Protein AF-A0A7Y8LDB3-F1 (afdb_monomer)

Nearest PDB structures (foldseek):
  6exb-assembly1_B  TM=1.861E-01  e=8.827E+00  Legionella pneumophila subsp. pneumophila str. Philadelphia 1

pLDDT: mean 75.18, std 14.47, range [33.47, 93.25]

Mean predicted aligned error: 7.95 Å

Solvent-accessible surface area (backbone atoms only — not comparable to full-atom values): 7102 Å² total; per-residue (Å²): 133,77,74,81,59,53,62,59,57,46,36,73,73,51,22,90,80,60,55,100,86,57,88,72,89,65,80,55,64,43,53,54,47,53,52,46,40,45,75,72,68,50,73,77,68,85,70,86,84,76,72,64,95,72,66,80,63,48,67,66,56,49,55,66,46,49,77,70,33,93,64,41,98,82,78,32,52,41,82,74,63,45,86,93,46,64,76,54,30,37,56,50,44,52,38,46,34,38,76,69,67,39,47,49,74,64,61,52,62,75,64,108

Structure (mmCIF, N/CA/C/O backbone):
data_AF-A0A7Y8LDB3-F1
#
_entry.id   AF-A0A7Y8LDB3-F1
#
loop_
_atom_site.group_PDB
_atom_site.id
_atom_site.type_symbol
_atom_site.label_atom_id
_atom_site.label_alt_id
_atom_site.label_comp_id
_atom_site.label_asym_id
_atom_site.label_entity_id
_atom_site.label_seq_id
_atom_site.pdbx_PDB_ins_code
_atom_site.Cartn_x
_atom_site.Cartn_y
_atom_site.Cartn_z
_atom_site.occupancy
_atom_site.B_iso_or_equiv
_atom_site.auth_seq_id
_atom_site.auth_comp_id
_atom_site.auth_asym_id
_atom_site.auth_atom_id
_atom_site.pdbx_PDB_model_num
ATOM 1 N N . MET A 1 1 ? -18.877 -9.473 4.160 1.00 36.94 1 MET A N 1
ATOM 2 C CA . MET A 1 1 ? -18.748 -9.003 2.762 1.00 36.94 1 MET A CA 1
ATOM 3 C C . MET A 1 1 ? -17.968 -10.052 1.985 1.00 36.94 1 MET A C 1
ATOM 5 O O . MET A 1 1 ? -17.023 -10.589 2.543 1.00 36.94 1 MET A O 1
ATOM 9 N N . LYS A 1 2 ? -18.394 -10.424 0.770 1.00 33.47 2 LYS A N 1
ATOM 10 C CA . LYS A 1 2 ? -17.609 -11.335 -0.083 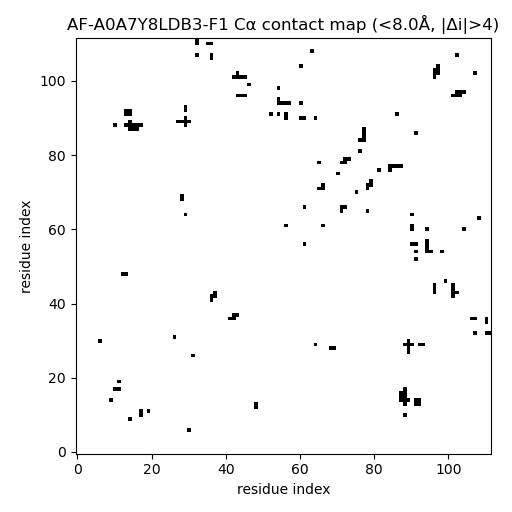1.00 33.47 2 LYS A CA 1
ATOM 11 C C . LYS A 1 2 ? -16.394 -10.563 -0.608 1.00 33.47 2 LYS A C 1
ATOM 13 O O . LYS A 1 2 ? -16.584 -9.477 -1.141 1.00 33.47 2 LYS A O 1
ATOM 18 N N . ALA A 1 3 ? -15.200 -11.138 -0.478 1.00 43.03 3 ALA A N 1
ATOM 19 C CA . ALA A 1 3 ? -13.921 -10.588 -0.950 1.00 43.03 3 ALA A CA 1
ATOM 20 C C . ALA A 1 3 ? -13.912 -10.193 -2.448 1.00 43.03 3 ALA A C 1
ATOM 22 O O . ALA A 1 3 ? -13.158 -9.330 -2.864 1.00 43.03 3 ALA A O 1
ATOM 23 N N . ILE A 1 4 ? -14.839 -10.752 -3.232 1.00 39.72 4 ILE A N 1
ATOM 24 C CA . ILE A 1 4 ? -14.834 -10.806 -4.703 1.00 39.72 4 ILE A CA 1
ATOM 25 C C . ILE A 1 4 ? -15.029 -9.451 -5.426 1.00 39.72 4 ILE A C 1
ATOM 27 O O . ILE A 1 4 ? -14.760 -9.373 -6.621 1.00 39.72 4 ILE A O 1
ATOM 31 N N . ASP A 1 5 ? -15.450 -8.374 -4.755 1.00 54.34 5 ASP A N 1
ATOM 32 C CA . ASP A 1 5 ? -15.590 -7.051 -5.408 1.00 54.34 5 ASP A CA 1
ATOM 33 C C . ASP A 1 5 ? -14.563 -6.007 -4.952 1.00 54.34 5 ASP A C 1
ATOM 35 O O . ASP A 1 5 ? -14.535 -4.892 -5.490 1.00 54.34 5 ASP A O 1
ATOM 39 N N . LEU A 1 6 ? -13.692 -6.353 -3.998 1.00 57.97 6 LEU A N 1
ATOM 40 C CA . LEU A 1 6 ? -12.625 -5.457 -3.561 1.00 57.97 6 LEU A CA 1
ATOM 41 C C . LEU A 1 6 ? -11.543 -5.355 -4.649 1.00 57.97 6 LEU A C 1
ATOM 43 O O . LEU A 1 6 ? -11.165 -4.251 -5.043 1.00 57.97 6 LEU A O 1
ATOM 47 N N . ASP A 1 7 ? -11.152 -6.503 -5.206 1.00 58.19 7 ASP A N 1
ATOM 48 C CA . ASP A 1 7 ? -10.086 -6.685 -6.198 1.00 58.19 7 ASP A CA 1
ATOM 49 C C . ASP A 1 7 ? -10.308 -5.797 -7.427 1.00 58.19 7 ASP A C 1
ATOM 51 O O . ASP A 1 7 ? -9.456 -4.996 -7.813 1.00 58.19 7 ASP A O 1
ATOM 55 N N . LYS A 1 8 ? -11.504 -5.877 -8.024 1.00 59.91 8 LYS A N 1
ATOM 56 C CA . LYS A 1 8 ? -11.843 -5.116 -9.232 1.00 59.91 8 LYS A CA 1
ATOM 57 C C . LYS A 1 8 ? -12.087 -3.649 -8.939 1.00 59.91 8 LYS A C 1
ATOM 59 O O . LYS A 1 8 ? -11.682 -2.810 -9.734 1.00 59.91 8 LYS A O 1
ATOM 64 N N . THR A 1 9 ? -12.735 -3.313 -7.827 1.00 64.12 9 THR A N 1
ATOM 65 C CA . THR A 1 9 ? -13.087 -1.915 -7.544 1.00 64.12 9 THR A CA 1
ATOM 66 C C . THR A 1 9 ? -11.854 -1.101 -7.173 1.00 64.12 9 THR A C 1
ATOM 68 O O . THR A 1 9 ? -11.732 0.047 -7.599 1.00 64.12 9 THR A O 1
ATOM 71 N N . ILE A 1 10 ? -10.917 -1.695 -6.431 1.00 69.25 10 ILE A N 1
ATOM 72 C CA . ILE A 1 10 ? -9.675 -1.034 -6.040 1.00 69.25 10 ILE A CA 1
ATOM 73 C C . ILE A 1 10 ? -8.696 -1.001 -7.215 1.00 69.25 10 ILE A C 1
ATOM 75 O O . ILE A 1 10 ? -8.250 0.071 -7.622 1.00 69.25 10 ILE A O 1
ATOM 79 N N . CYS A 1 11 ? -8.365 -2.140 -7.817 1.00 71.00 11 CYS A N 1
ATOM 80 C CA . CYS A 1 11 ? -7.331 -2.148 -8.850 1.00 71.00 11 CYS A CA 1
ATOM 81 C C . CYS A 1 11 ? -7.744 -1.320 -10.078 1.00 71.00 11 CYS A C 1
ATOM 83 O O . CYS A 1 11 ? -6.925 -0.569 -10.604 1.00 71.00 11 CYS A O 1
ATOM 85 N N . LEU A 1 12 ? -9.024 -1.342 -10.470 1.00 69.31 12 LEU A N 1
ATOM 86 C CA . LEU A 1 12 ? -9.526 -0.548 -11.598 1.00 69.31 12 LEU A CA 1
ATOM 87 C C . LEU A 1 12 ? -9.532 0.966 -11.330 1.00 69.31 12 LEU A C 1
ATOM 89 O O . LEU A 1 12 ? -9.405 1.745 -12.271 1.00 69.31 12 LEU A O 1
ATOM 93 N N . ARG A 1 13 ? -9.688 1.398 -10.072 1.00 69.00 13 ARG A N 1
ATOM 94 C CA . ARG A 1 13 ? -9.743 2.828 -9.712 1.00 69.00 13 ARG A CA 1
ATOM 95 C C . ARG A 1 13 ? -8.387 3.408 -9.315 1.00 69.00 13 ARG A C 1
ATOM 97 O O . ARG A 1 13 ? -8.149 4.585 -9.564 1.00 69.00 13 ARG A O 1
ATOM 104 N N . TYR A 1 14 ? -7.517 2.601 -8.709 1.00 67.62 14 TYR A N 1
ATOM 105 C CA . TYR A 1 14 ? -6.313 3.080 -8.024 1.00 67.62 14 TYR A CA 1
ATOM 106 C C . TYR A 1 14 ? -5.001 2.573 -8.648 1.00 67.62 14 TYR A C 1
ATOM 108 O O . TYR A 1 14 ? -3.934 3.085 -8.312 1.00 67.62 14 TYR A O 1
ATOM 116 N N . CYS A 1 15 ? -5.029 1.600 -9.571 1.00 71.56 15 CYS A N 1
ATOM 117 C CA . CYS A 1 15 ? -3.815 1.035 -10.164 1.00 71.56 15 CYS A CA 1
ATOM 118 C C . CYS A 1 15 ? -3.698 1.340 -11.664 1.00 71.56 15 CYS A C 1
ATOM 120 O O . CYS A 1 15 ? -4.340 0.710 -12.499 1.00 71.56 15 CYS A O 1
ATOM 122 N N . HIS A 1 16 ? -2.780 2.243 -12.029 1.00 67.31 16 HIS A N 1
ATOM 123 C CA . HIS A 1 16 ? -2.454 2.525 -13.436 1.00 67.31 16 HIS A CA 1
ATOM 124 C C . HIS A 1 16 ? -1.912 1.296 -14.196 1.00 67.31 16 HIS A C 1
ATOM 126 O O . HIS A 1 16 ? -2.001 1.227 -15.419 1.00 67.31 16 HIS A O 1
ATOM 132 N N . TYR A 1 17 ? -1.355 0.321 -13.472 1.00 68.31 17 TYR A N 1
ATOM 133 C CA . TYR A 1 17 ? -0.762 -0.891 -14.039 1.00 68.31 17 TYR A CA 1
ATOM 134 C C . TYR A 1 17 ? -1.749 -2.065 -14.151 1.00 68.31 17 TYR A C 1
ATOM 136 O O . TYR A 1 17 ? -1.387 -3.098 -14.720 1.00 68.31 17 TYR A O 1
ATOM 144 N N . TYR A 1 18 ? -2.978 -1.922 -13.637 1.00 71.44 18 TYR A N 1
ATOM 145 C CA . TYR A 1 18 ? -4.000 -2.966 -13.691 1.00 71.44 18 TYR A CA 1
ATOM 146 C C . TYR A 1 18 ? -4.417 -3.254 -15.137 1.00 71.44 18 TYR A C 1
ATOM 148 O O . TYR A 1 18 ? -4.666 -2.342 -15.928 1.00 71.44 18 TYR A O 1
ATOM 156 N N . LYS A 1 19 ? -4.498 -4.540 -15.494 1.00 69.06 19 LYS A N 1
ATOM 157 C CA . LYS A 1 19 ? -4.901 -4.996 -16.830 1.00 69.06 19 LYS A CA 1
ATOM 158 C C . LYS A 1 19 ? -6.004 -6.050 -16.684 1.00 69.06 19 LYS A C 1
ATOM 160 O O . LYS A 1 19 ? -5.685 -7.184 -16.346 1.00 69.06 19 LYS A O 1
ATOM 165 N N . PRO A 1 20 ? -7.271 -5.736 -17.023 1.00 59.91 20 PRO A N 1
ATOM 166 C CA . PRO A 1 20 ? -8.430 -6.583 -16.704 1.00 59.91 20 PRO A CA 1
ATOM 167 C C . PRO A 1 20 ? -8.436 -7.968 -17.374 1.00 59.91 20 PRO A C 1
ATOM 169 O O . PRO A 1 20 ? -9.211 -8.828 -16.976 1.00 59.91 20 PRO A O 1
ATOM 172 N N . ASN A 1 21 ? -7.582 -8.185 -18.382 1.00 58.53 21 ASN A N 1
ATOM 173 C CA . ASN A 1 21 ? -7.475 -9.436 -19.143 1.00 58.53 21 ASN A CA 1
ATOM 174 C C . ASN A 1 21 ? -6.125 -10.150 -18.951 1.00 58.53 21 ASN A C 1
ATOM 176 O O . ASN A 1 21 ? -5.794 -11.046 -19.728 1.00 58.53 21 ASN A O 1
ATOM 180 N N . LYS A 1 22 ? -5.294 -9.725 -17.990 1.00 56.12 22 LYS A N 1
ATOM 181 C CA . LYS A 1 22 ? -4.046 -10.428 -17.669 1.00 56.12 22 LYS A CA 1
ATOM 182 C C . LYS A 1 22 ? -4.342 -11.504 -16.626 1.00 56.12 22 LYS A C 1
ATOM 184 O O . LYS A 1 22 ? -5.096 -11.258 -15.695 1.00 56.12 22 LYS A O 1
ATOM 189 N N . ASN A 1 23 ? -3.748 -12.682 -16.797 1.00 52.59 23 ASN A N 1
ATOM 190 C CA . ASN A 1 23 ? -3.788 -13.744 -15.798 1.00 52.59 23 ASN A CA 1
ATOM 191 C C . ASN A 1 23 ? -3.007 -13.251 -14.564 1.00 52.59 23 ASN A C 1
ATOM 193 O O . ASN A 1 23 ? -1.780 -13.156 -14.615 1.00 52.59 23 ASN A O 1
ATOM 197 N N . GLU A 1 24 ? -3.707 -12.819 -13.515 1.00 55.31 24 GLU A N 1
ATOM 198 C CA . GLU A 1 24 ? -3.102 -12.317 -12.276 1.00 55.31 24 GLU A CA 1
ATOM 199 C C . GLU A 1 24 ? -2.761 -13.502 -11.365 1.00 55.31 24 GLU A C 1
ATOM 201 O O . GLU A 1 24 ? -3.412 -13.744 -10.360 1.00 55.31 24 GLU A O 1
ATOM 206 N N . GLU A 1 25 ? -1.746 -14.285 -11.739 1.00 54.34 25 GLU A N 1
ATOM 207 C CA . GLU A 1 25 ? -1.220 -15.349 -10.863 1.00 54.34 25 GLU A CA 1
ATOM 208 C C . GLU A 1 25 ? -0.497 -14.781 -9.628 1.00 54.34 25 GLU A C 1
ATOM 210 O O . GLU A 1 25 ? -0.249 -15.506 -8.668 1.00 54.34 25 GLU A O 1
ATOM 215 N N . LEU A 1 26 ? -0.165 -13.484 -9.643 1.00 58.66 26 LEU A N 1
ATOM 216 C CA . LEU A 1 26 ? 0.485 -12.779 -8.545 1.00 58.66 26 LEU A CA 1
ATOM 217 C C . LEU A 1 26 ? -0.345 -11.564 -8.131 1.00 58.66 26 LEU A C 1
ATOM 219 O O . LEU A 1 26 ? -0.559 -10.644 -8.924 1.00 58.66 26 LEU A O 1
ATOM 223 N N . GLU A 1 27 ? -0.757 -11.547 -6.868 1.00 71.44 27 GLU A N 1
ATOM 224 C CA . GLU A 1 27 ? -1.434 -10.410 -6.253 1.00 71.44 27 GLU A CA 1
ATOM 225 C C . GLU A 1 27 ? -0.451 -9.261 -5.990 1.00 71.44 27 GLU A C 1
ATOM 227 O O . GLU A 1 27 ? 0.713 -9.457 -5.628 1.00 71.44 27 GLU A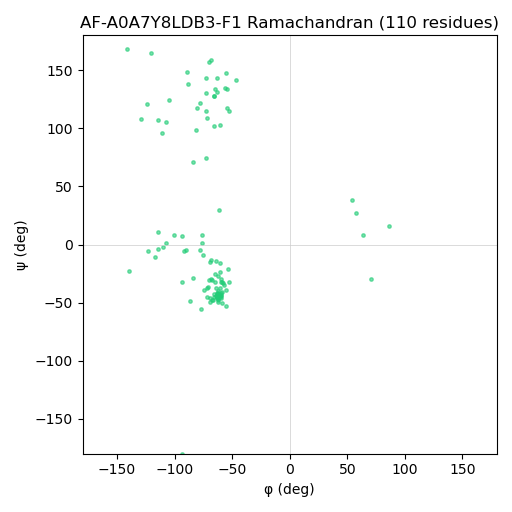 O 1
ATOM 232 N N . CYS A 1 28 ? -0.920 -8.023 -6.158 1.00 79.31 28 CYS A N 1
ATOM 233 C CA . CYS A 1 28 ? -0.134 -6.849 -5.798 1.00 79.31 28 CYS A CA 1
ATOM 234 C C . CYS A 1 28 ? 0.141 -6.848 -4.290 1.00 79.31 28 CYS A C 1
ATOM 236 O O . CYS A 1 28 ? -0.785 -6.915 -3.491 1.00 79.31 28 CYS A O 1
ATOM 238 N N . PHE A 1 29 ? 1.395 -6.645 -3.885 1.00 85.19 29 PHE A N 1
ATOM 239 C CA . PHE A 1 29 ? 1.746 -6.642 -2.463 1.00 85.19 29 PHE A CA 1
ATOM 240 C C . PHE A 1 29 ? 0.982 -5.582 -1.642 1.00 85.19 29 PHE A C 1
ATOM 242 O O . PHE A 1 29 ? 0.612 -5.82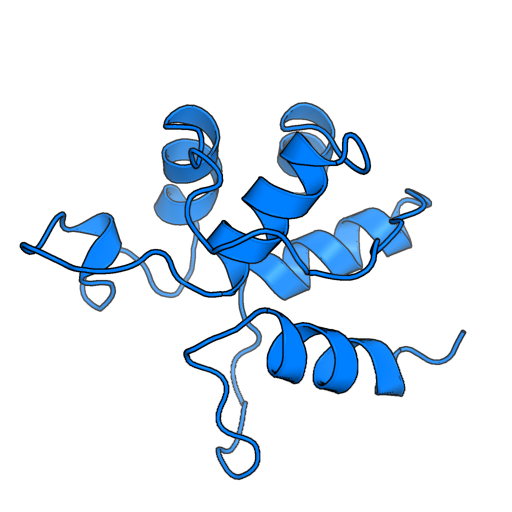4 -0.496 1.00 85.19 29 PHE A O 1
ATOM 249 N N . GLY A 1 30 ? 0.657 -4.429 -2.245 1.00 86.69 30 GLY A N 1
ATOM 250 C CA . GLY A 1 30 ? -0.199 -3.425 -1.600 1.00 86.69 30 GLY A CA 1
ATOM 251 C C . GLY A 1 30 ? -1.633 -3.913 -1.353 1.00 86.69 30 GLY A C 1
ATOM 252 O O . GLY A 1 30 ? -2.233 -3.550 -0.345 1.00 86.69 30 GLY A O 1
ATOM 253 N N . PHE A 1 31 ? -2.162 -4.774 -2.226 1.00 83.56 31 PHE A N 1
ATOM 254 C CA . PHE A 1 31 ? -3.458 -5.425 -2.028 1.00 83.56 31 PHE A CA 1
ATOM 255 C C . PHE A 1 31 ? -3.396 -6.444 -0.885 1.00 83.56 31 PHE A C 1
ATOM 257 O O . PHE A 1 31 ? -4.229 -6.396 0.017 1.00 83.56 31 PHE A O 1
ATOM 264 N N . THR A 1 32 ? -2.360 -7.288 -0.854 1.00 86.00 32 THR A N 1
ATOM 265 C CA . THR A 1 32 ? -2.148 -8.254 0.235 1.00 86.00 32 THR A CA 1
ATOM 266 C C . THR A 1 32 ? -2.109 -7.569 1.605 1.00 86.00 32 THR A C 1
ATOM 268 O O . THR A 1 32 ? -2.677 -8.071 2.571 1.00 86.00 32 THR A O 1
ATOM 271 N N . ILE A 1 33 ? -1.486 -6.393 1.711 1.00 89.81 33 ILE A N 1
ATOM 272 C CA . ILE A 1 33 ? -1.466 -5.611 2.958 1.00 89.81 33 ILE A CA 1
ATOM 273 C C . ILE A 1 33 ? -2.877 -5.183 3.370 1.00 89.81 33 ILE A C 1
ATOM 275 O O . ILE A 1 33 ? -3.252 -5.366 4.525 1.00 89.81 33 ILE A O 1
ATOM 279 N N . ILE A 1 34 ? -3.674 -4.658 2.439 1.00 88.44 34 ILE A N 1
ATOM 280 C CA . ILE A 1 34 ? -5.065 -4.256 2.702 1.00 88.44 34 ILE A CA 1
ATOM 281 C C . ILE A 1 34 ? -5.894 -5.442 3.186 1.00 88.44 34 ILE A C 1
ATOM 283 O O . ILE A 1 34 ? -6.619 -5.315 4.172 1.00 88.44 34 ILE A O 1
ATOM 287 N N . GLU A 1 35 ? -5.753 -6.601 2.549 1.00 86.75 35 GLU A N 1
ATOM 288 C CA . GLU A 1 35 ? -6.440 -7.817 2.978 1.00 86.75 35 GLU A CA 1
ATOM 289 C C . GLU A 1 35 ? -6.056 -8.203 4.416 1.00 86.75 35 GLU A C 1
ATOM 291 O O . GLU A 1 35 ? -6.926 -8.463 5.251 1.00 86.75 35 GLU A O 1
ATOM 296 N N . ARG A 1 36 ? -4.759 -8.169 4.751 1.00 91.00 36 ARG A N 1
ATOM 297 C CA . ARG A 1 36 ? -4.282 -8.460 6.113 1.00 91.00 36 ARG A CA 1
ATOM 298 C C . ARG A 1 36 ? -4.812 -7.464 7.146 1.00 91.00 36 ARG A C 1
ATOM 300 O O . ARG A 1 36 ? -5.177 -7.881 8.245 1.00 91.00 36 ARG A O 1
ATOM 307 N N . LEU A 1 37 ? -4.882 -6.176 6.810 1.00 91.12 37 LEU A N 1
ATOM 308 C CA . LEU A 1 37 ? -5.447 -5.136 7.679 1.00 91.12 37 LEU A CA 1
ATOM 309 C C . LEU A 1 37 ? -6.935 -5.397 7.955 1.00 91.12 37 LEU A C 1
ATOM 311 O O . LEU A 1 37 ? -7.353 -5.413 9.114 1.00 91.12 37 LEU A O 1
ATOM 315 N N . ILE A 1 38 ? -7.714 -5.685 6.909 1.00 88.69 38 ILE A N 1
ATOM 316 C CA . ILE A 1 38 ? -9.142 -6.020 7.029 1.00 88.69 38 ILE A CA 1
ATOM 317 C C . ILE A 1 38 ? -9.329 -7.277 7.888 1.00 88.69 38 ILE A C 1
ATOM 319 O O . ILE A 1 38 ? -10.171 -7.291 8.785 1.00 88.69 38 ILE A O 1
ATOM 323 N N . ASN A 1 39 ? -8.510 -8.311 7.681 1.00 89.69 39 ASN A N 1
ATOM 324 C CA . ASN A 1 39 ? -8.552 -9.544 8.474 1.00 89.69 39 ASN A CA 1
ATOM 325 C C . ASN A 1 39 ? -8.179 -9.327 9.949 1.00 89.69 39 ASN A C 1
ATOM 327 O O . ASN A 1 39 ? -8.640 -10.070 10.816 1.00 89.69 39 ASN A O 1
ATOM 331 N N . LYS A 1 40 ? -7.390 -8.291 10.256 1.00 91.31 40 LYS A N 1
ATOM 332 C CA . LYS A 1 40 ? -7.125 -7.834 11.629 1.00 91.31 40 LYS A CA 1
ATOM 333 C C . LYS A 1 40 ? -8.264 -7.015 12.245 1.00 91.31 40 LYS A C 1
ATOM 335 O O . LYS A 1 40 ? -8.180 -6.671 13.422 1.00 91.31 40 LYS A O 1
ATOM 340 N N . GLY A 1 41 ? -9.315 -6.713 11.486 1.00 89.06 41 GLY A N 1
ATOM 341 C CA . GLY A 1 41 ? -10.444 -5.902 11.934 1.00 89.06 41 GLY A CA 1
ATOM 342 C C . GLY A 1 41 ? -10.235 -4.397 11.770 1.00 89.06 41 GLY A C 1
ATOM 343 O O . GLY A 1 41 ? -10.974 -3.625 12.376 1.00 89.06 41 GLY A O 1
ATOM 344 N N . ILE A 1 42 ? -9.250 -3.965 10.975 1.00 89.38 42 ILE A N 1
ATOM 345 C CA . ILE A 1 42 ? -9.092 -2.549 10.630 1.00 89.38 42 ILE A CA 1
ATOM 346 C C . ILE A 1 42 ? -10.115 -2.195 9.553 1.00 89.38 42 ILE A C 1
ATOM 348 O O . ILE A 1 42 ? -10.146 -2.785 8.471 1.00 89.38 42 ILE A O 1
ATOM 352 N N . GLU A 1 43 ? -10.960 -1.216 9.856 1.00 87.00 43 GLU A N 1
ATOM 353 C CA . GLU A 1 43 ? -11.943 -0.694 8.914 1.00 87.00 43 GLU A CA 1
ATOM 354 C C . GLU A 1 43 ? -11.283 0.302 7.958 1.00 87.00 43 GLU A C 1
ATOM 356 O O . GLU A 1 43 ? -10.787 1.349 8.370 1.00 87.00 43 GLU A O 1
ATOM 361 N N . ILE A 1 44 ? -11.293 -0.019 6.664 1.00 84.00 44 ILE A N 1
ATOM 362 C CA . ILE A 1 44 ? -10.682 0.811 5.625 1.00 84.00 44 ILE A CA 1
ATOM 363 C C . ILE A 1 44 ? -11.772 1.545 4.850 1.00 84.00 44 ILE A C 1
ATOM 365 O O . ILE A 1 44 ? -12.668 0.934 4.264 1.00 84.00 44 ILE A O 1
ATOM 369 N N . TYR A 1 45 ? -11.659 2.870 4.810 1.00 81.12 45 TYR A N 1
ATOM 370 C CA . TYR A 1 45 ? -12.621 3.751 4.162 1.00 81.12 45 TYR A CA 1
ATOM 371 C C . TYR A 1 45 ? -12.050 4.320 2.863 1.00 81.12 45 TYR A C 1
ATOM 373 O O . TYR A 1 45 ? -11.240 5.244 2.860 1.00 81.12 45 TYR A O 1
ATOM 381 N N . PHE A 1 46 ? -12.520 3.809 1.729 1.00 75.38 46 PHE A N 1
ATOM 382 C CA . PHE A 1 46 ? -12.172 4.356 0.420 1.00 75.38 46 PHE A CA 1
ATOM 383 C C . PHE A 1 46 ? -13.045 5.584 0.131 1.00 75.38 46 PHE A C 1
ATOM 385 O O . PHE A 1 46 ? -14.192 5.445 -0.290 1.00 75.38 46 PHE A O 1
ATOM 392 N N . LYS A 1 47 ? -12.529 6.799 0.362 1.00 68.44 47 LYS A N 1
ATOM 393 C CA . LYS A 1 47 ? -13.196 8.015 -0.147 1.00 68.44 47 LYS A CA 1
ATOM 394 C C . LYS A 1 47 ? -13.071 8.073 -1.678 1.00 6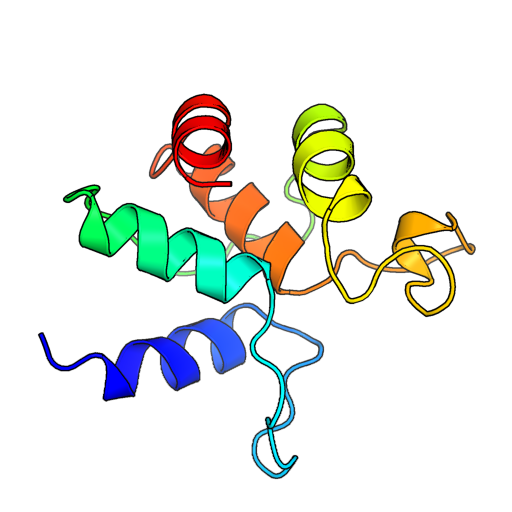8.44 47 LYS A C 1
ATOM 396 O O . LYS A 1 47 ? -12.167 7.450 -2.247 1.00 68.44 47 LYS A O 1
ATOM 401 N N . ASP A 1 48 ? -13.973 8.806 -2.335 1.00 61.81 48 ASP A N 1
ATOM 402 C CA . ASP A 1 48 ? -13.939 9.005 -3.787 1.00 61.81 48 ASP A CA 1
ATOM 403 C C . ASP A 1 48 ? -12.575 9.559 -4.207 1.00 61.81 48 ASP A C 1
ATOM 405 O O . ASP A 1 48 ? -12.169 10.646 -3.792 1.00 61.81 48 ASP A O 1
ATOM 409 N N . PHE A 1 49 ? -11.854 8.785 -5.020 1.00 58.34 49 PHE A N 1
ATOM 410 C CA . PHE A 1 49 ? -10.506 9.102 -5.478 1.00 58.34 49 PHE A CA 1
ATOM 411 C C . PHE A 1 49 ? -10.548 10.235 -6.510 1.00 58.34 49 PHE A C 1
ATOM 413 O O . PHE A 1 49 ? -10.428 10.027 -7.713 1.00 58.34 49 PHE A O 1
ATOM 420 N N . GLN A 1 50 ? -10.776 11.456 -6.035 1.00 54.44 50 GLN A N 1
ATOM 421 C CA . GLN A 1 50 ? -10.523 12.681 -6.796 1.00 54.44 50 GLN A CA 1
ATOM 422 C C . GLN A 1 50 ? -9.100 13.198 -6.561 1.00 54.44 50 GLN A C 1
ATOM 424 O O . GLN A 1 50 ? -8.685 14.179 -7.180 1.00 54.44 50 GLN A O 1
ATOM 429 N N . HIS A 1 51 ? -8.346 12.553 -5.665 1.00 49.22 51 HIS A N 1
ATOM 430 C CA . HIS A 1 51 ? -6.968 12.920 -5.406 1.00 49.22 51 HIS A CA 1
ATOM 431 C C . HIS A 1 51 ? -6.110 12.506 -6.596 1.00 49.22 51 HIS A C 1
ATOM 433 O O . HIS A 1 51 ? -5.899 11.326 -6.870 1.00 49.22 51 HIS A O 1
ATOM 439 N N . LYS A 1 52 ? -5.649 13.520 -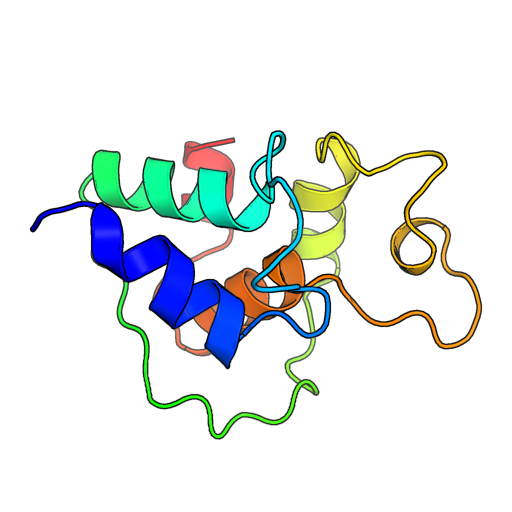7.338 1.00 46.56 52 LYS A N 1
ATOM 440 C CA . LYS A 1 52 ? -4.548 13.372 -8.283 1.00 46.56 52 LYS A CA 1
ATOM 441 C C . LYS A 1 52 ? -3.433 12.614 -7.576 1.00 46.56 52 LYS A C 1
ATOM 443 O O . LYS A 1 52 ? -3.180 12.852 -6.399 1.00 46.56 52 LYS A O 1
ATOM 448 N N . ALA A 1 53 ? -2.781 11.732 -8.322 1.00 47.22 53 ALA A N 1
ATOM 449 C CA . ALA A 1 53 ? -1.652 10.892 -7.931 1.00 47.22 53 ALA A CA 1
ATOM 450 C C . ALA A 1 53 ? -0.381 11.672 -7.496 1.00 47.22 53 ALA A C 1
ATOM 452 O O . ALA A 1 53 ? 0.728 11.185 -7.687 1.00 47.22 53 ALA A O 1
ATOM 453 N N . ASP A 1 54 ? -0.558 12.868 -6.932 1.00 47.66 54 ASP A N 1
ATOM 454 C CA . ASP A 1 54 ? 0.435 13.762 -6.347 1.00 47.66 54 ASP A CA 1
ATOM 455 C C . ASP A 1 54 ? 0.450 13.654 -4.812 1.00 47.66 54 ASP A C 1
ATOM 457 O O . ASP A 1 54 ? 1.114 14.449 -4.149 1.00 47.66 54 ASP A O 1
ATOM 461 N N . SER A 1 55 ? -0.280 12.692 -4.226 1.00 54.12 55 SER A N 1
ATOM 462 C CA . SER A 1 55 ? -0.115 12.342 -2.814 1.00 54.12 55 SER A CA 1
ATOM 463 C C . SER A 1 55 ? 1.365 12.060 -2.587 1.00 54.12 55 SER A C 1
ATOM 465 O O . SER A 1 55 ? 1.913 11.135 -3.193 1.00 54.12 55 SER A O 1
ATOM 467 N N . ILE A 1 56 ? 2.009 12.893 -1.770 1.00 61.84 56 ILE A N 1
ATOM 468 C CA . ILE A 1 56 ? 3.417 12.751 -1.417 1.00 61.84 56 ILE A CA 1
ATOM 469 C C . ILE A 1 56 ? 3.543 11.388 -0.741 1.00 61.84 56 ILE A C 1
ATOM 471 O O . ILE A 1 56 ? 3.103 11.198 0.389 1.00 61.84 56 ILE A O 1
ATOM 475 N N . ILE A 1 57 ? 4.068 10.410 -1.476 1.00 72.38 57 ILE A N 1
ATOM 476 C CA . ILE A 1 57 ? 4.311 9.082 -0.929 1.00 72.38 57 ILE A CA 1
ATOM 477 C C . ILE A 1 57 ? 5.502 9.230 0.001 1.00 72.38 57 ILE A C 1
ATOM 479 O O . ILE A 1 57 ? 6.602 9.556 -0.447 1.00 72.38 57 ILE A O 1
ATOM 483 N N . ASP A 1 58 ? 5.249 9.015 1.287 1.00 76.50 58 ASP A N 1
ATOM 484 C CA . ASP A 1 58 ? 6.263 9.101 2.326 1.00 76.50 58 ASP A CA 1
ATOM 485 C C . ASP A 1 58 ? 7.453 8.185 1.990 1.00 76.50 58 ASP A C 1
ATOM 487 O O . ASP A 1 58 ? 7.276 7.022 1.606 1.00 76.50 58 ASP A O 1
ATOM 491 N N . GLU A 1 59 ? 8.675 8.700 2.135 1.00 83.06 59 GLU A N 1
ATOM 492 C CA . GLU A 1 59 ? 9.893 7.910 1.954 1.00 83.06 59 GLU A CA 1
ATOM 493 C C . GLU A 1 59 ? 9.928 6.726 2.934 1.00 83.06 59 GLU A C 1
ATOM 495 O O . GLU A 1 59 ? 10.378 5.638 2.566 1.00 83.06 59 GLU A O 1
ATOM 500 N N . GLU A 1 60 ? 9.358 6.882 4.132 1.00 86.12 60 GLU A N 1
ATOM 501 C CA . GLU A 1 60 ? 9.187 5.799 5.099 1.00 86.12 60 GLU A CA 1
ATOM 502 C C . GLU A 1 60 ? 8.276 4.690 4.553 1.00 86.12 60 GLU A C 1
ATOM 504 O O . GLU A 1 60 ? 8.588 3.503 4.698 1.00 86.12 60 GLU A O 1
ATOM 509 N N . LEU A 1 61 ? 7.179 5.044 3.876 1.00 87.31 61 LEU A N 1
ATOM 510 C CA . LEU A 1 61 ? 6.291 4.067 3.243 1.00 87.31 61 LEU A CA 1
ATOM 511 C C . LEU A 1 61 ? 7.009 3.338 2.103 1.00 87.31 61 LEU A C 1
ATOM 513 O O . LEU A 1 61 ? 6.913 2.114 1.996 1.00 87.31 61 LEU A O 1
ATOM 517 N N . ILE A 1 62 ? 7.765 4.067 1.278 1.00 87.19 62 ILE A N 1
ATOM 518 C CA . ILE A 1 62 ? 8.557 3.479 0.190 1.00 87.19 62 ILE A CA 1
ATOM 519 C C . ILE A 1 62 ? 9.548 2.464 0.757 1.00 87.19 62 ILE A C 1
ATOM 521 O O . ILE A 1 62 ? 9.584 1.332 0.278 1.00 87.19 62 ILE A O 1
ATOM 525 N N . GLN A 1 63 ? 10.319 2.834 1.779 1.00 86.12 63 GLN A N 1
ATOM 526 C CA . GLN A 1 63 ? 11.298 1.939 2.397 1.00 86.12 63 GLN A CA 1
ATOM 527 C C . GLN A 1 63 ? 10.631 0.724 3.048 1.00 86.12 63 GLN A C 1
ATOM 529 O O . GLN A 1 63 ? 11.100 -0.396 2.864 1.00 86.12 63 GLN A O 1
ATOM 534 N N . THR A 1 64 ? 9.513 0.930 3.747 1.00 88.75 64 THR A N 1
ATOM 535 C CA . THR A 1 64 ? 8.779 -0.140 4.437 1.00 88.75 64 THR A CA 1
ATOM 536 C C . THR A 1 64 ? 8.217 -1.167 3.454 1.00 88.75 64 THR A C 1
ATOM 538 O O . THR A 1 64 ? 8.341 -2.367 3.675 1.00 88.75 64 THR A O 1
ATOM 541 N N . ILE A 1 65 ? 7.617 -0.712 2.352 1.00 88.94 65 ILE A N 1
ATOM 542 C CA . ILE A 1 65 ? 6.930 -1.592 1.399 1.00 88.94 65 ILE A CA 1
ATOM 543 C C . ILE A 1 65 ? 7.882 -2.152 0.346 1.00 88.94 65 ILE A C 1
ATOM 545 O O . ILE A 1 65 ? 7.872 -3.351 0.073 1.00 88.94 65 ILE A O 1
ATOM 549 N N . CYS A 1 66 ? 8.698 -1.304 -0.283 1.00 85.19 66 CYS A N 1
ATOM 550 C CA . CYS A 1 66 ? 9.490 -1.724 -1.438 1.00 85.19 66 CYS A CA 1
ATOM 551 C C . CYS A 1 66 ? 10.614 -2.683 -1.055 1.00 85.19 66 CYS A C 1
ATOM 553 O O . CYS A 1 66 ? 10.948 -3.548 -1.858 1.00 85.19 66 CYS A O 1
ATOM 555 N N . ALA A 1 67 ? 11.169 -2.571 0.156 1.00 83.69 67 ALA A N 1
ATOM 556 C CA . ALA A 1 67 ? 12.248 -3.449 0.605 1.00 83.69 67 ALA A CA 1
ATOM 557 C C . ALA A 1 67 ? 11.838 -4.930 0.675 1.00 83.69 67 ALA A C 1
ATOM 559 O O . ALA A 1 67 ? 12.688 -5.799 0.518 1.00 83.69 67 ALA A O 1
ATOM 560 N N . ILE A 1 68 ? 10.549 -5.213 0.885 1.00 84.88 68 ILE A N 1
ATOM 561 C CA . ILE A 1 68 ? 10.010 -6.573 1.051 1.00 84.88 68 ILE A CA 1
ATOM 562 C C . ILE A 1 68 ? 9.056 -6.989 -0.077 1.00 84.88 68 ILE A C 1
ATOM 564 O O . ILE A 1 68 ? 8.568 -8.116 -0.100 1.00 84.88 68 ILE A O 1
ATOM 568 N N . CYS A 1 69 ? 8.759 -6.078 -1.004 1.00 85.19 69 CYS A N 1
ATOM 569 C CA . CYS A 1 69 ? 7.854 -6.339 -2.113 1.00 85.19 69 CYS A CA 1
ATOM 570 C C . CYS A 1 69 ? 8.454 -7.406 -3.051 1.00 85.19 69 CYS A C 1
ATOM 572 O O . CYS A 1 69 ? 9.556 -7.192 -3.551 1.00 85.19 69 CYS A O 1
ATOM 574 N N . PRO A 1 70 ? 7.733 -8.494 -3.386 1.00 80.50 70 PRO A N 1
ATOM 575 C CA . PRO A 1 70 ? 8.226 -9.534 -4.300 1.00 80.50 70 PRO A CA 1
ATOM 576 C C . PRO A 1 70 ? 8.560 -9.039 -5.714 1.00 80.50 70 PRO A C 1
ATOM 578 O O . PRO A 1 70 ? 9.235 -9.728 -6.466 1.00 80.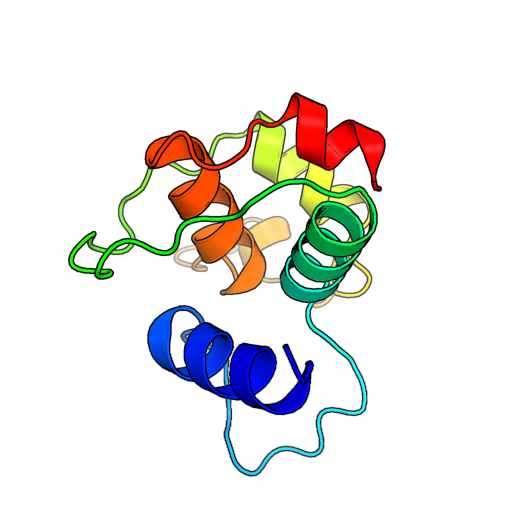50 70 PRO A O 1
ATOM 581 N N . PHE A 1 71 ? 8.074 -7.850 -6.075 1.00 76.19 71 PHE A N 1
ATOM 582 C CA . PHE A 1 71 ? 8.339 -7.196 -7.355 1.00 76.19 71 PHE A CA 1
ATOM 583 C C . PHE A 1 71 ? 9.535 -6.224 -7.299 1.00 76.19 71 PHE A C 1
ATOM 585 O O . PHE A 1 71 ? 9.731 -5.450 -8.235 1.00 76.19 71 PHE A O 1
ATOM 592 N N . SER A 1 72 ? 10.284 -6.170 -6.190 1.00 71.62 72 SER A N 1
ATOM 593 C CA . SER A 1 72 ? 11.419 -5.255 -6.015 1.00 71.62 72 SER A CA 1
ATOM 594 C C . SER A 1 72 ? 12.773 -5.878 -6.398 1.00 71.62 72 SER A C 1
ATOM 596 O O . SER A 1 72 ? 12.862 -7.009 -6.860 1.00 71.62 72 SER A O 1
ATOM 598 N N . GLN A 1 73 ? 13.830 -5.077 -6.249 1.00 61.34 73 GLN A N 1
ATOM 599 C CA . GLN A 1 73 ? 15.247 -5.338 -6.540 1.00 61.34 73 GLN A CA 1
ATOM 600 C C . GLN A 1 73 ? 15.718 -5.448 -7.997 1.00 61.34 73 GLN A C 1
ATOM 602 O O . GLN A 1 73 ? 16.827 -4.980 -8.231 1.00 61.34 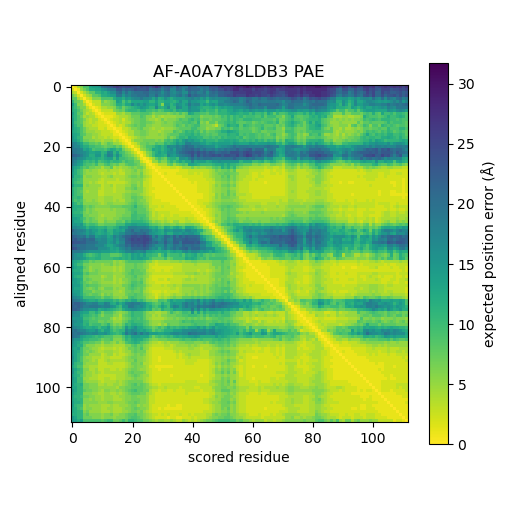73 GLN A O 1
ATOM 607 N N . GLU A 1 74 ? 14.930 -5.886 -8.985 1.00 60.38 74 GLU A N 1
ATOM 608 C CA . GLU A 1 74 ? 15.393 -5.849 -10.399 1.00 60.38 74 GLU A CA 1
ATOM 609 C C . GLU A 1 74 ? 14.324 -5.431 -11.427 1.00 60.38 74 GLU A C 1
ATOM 611 O O . GLU A 1 74 ? 14.664 -4.850 -12.457 1.00 60.38 74 GLU A O 1
ATOM 616 N N . ASP A 1 75 ? 13.035 -5.588 -11.105 1.00 67.31 75 ASP A N 1
ATOM 617 C CA . ASP A 1 75 ? 11.928 -5.374 -12.055 1.00 67.31 75 ASP A CA 1
ATOM 618 C C . ASP A 1 75 ? 11.094 -4.099 -11.806 1.00 67.31 75 ASP A C 1
ATOM 620 O O . ASP A 1 75 ? 10.130 -3.822 -12.524 1.00 67.31 75 ASP A O 1
ATOM 624 N N . CYS A 1 76 ? 11.442 -3.293 -10.796 1.00 78.69 76 CYS A N 1
ATOM 625 C CA . CYS A 1 76 ? 10.680 -2.096 -10.426 1.00 78.69 76 CYS A CA 1
ATOM 626 C C . CYS A 1 76 ? 11.440 -0.804 -10.735 1.00 78.69 76 CYS A C 1
ATOM 628 O O . CYS A 1 76 ? 12.202 -0.307 -9.902 1.00 78.69 76 CYS A O 1
ATOM 630 N N . ASP A 1 77 ? 11.151 -0.213 -11.898 1.00 78.38 77 ASP A N 1
ATOM 631 C CA . ASP A 1 77 ? 11.728 1.060 -12.358 1.00 78.38 77 ASP A CA 1
ATOM 632 C C . ASP A 1 77 ? 11.584 2.203 -11.333 1.00 78.38 77 ASP A C 1
ATOM 634 O O . ASP A 1 77 ? 12.471 3.051 -11.226 1.00 78.38 77 ASP A O 1
ATOM 638 N N . PHE A 1 78 ? 10.505 2.199 -10.538 1.00 82.50 78 PHE A N 1
ATOM 639 C CA . PHE A 1 78 ? 10.278 3.175 -9.468 1.00 82.50 78 PHE A CA 1
ATOM 640 C C . PHE A 1 78 ? 11.276 3.018 -8.316 1.00 82.50 78 PHE A C 1
ATOM 642 O O . PHE A 1 78 ? 11.886 3.994 -7.881 1.00 82.50 78 PHE A O 1
ATOM 649 N N . PHE A 1 79 ? 11.477 1.791 -7.829 1.00 80.19 79 PHE A N 1
ATOM 650 C CA . PHE A 1 79 ? 12.343 1.539 -6.677 1.00 80.19 79 PHE A CA 1
ATOM 651 C C . PHE A 1 79 ? 13.824 1.734 -7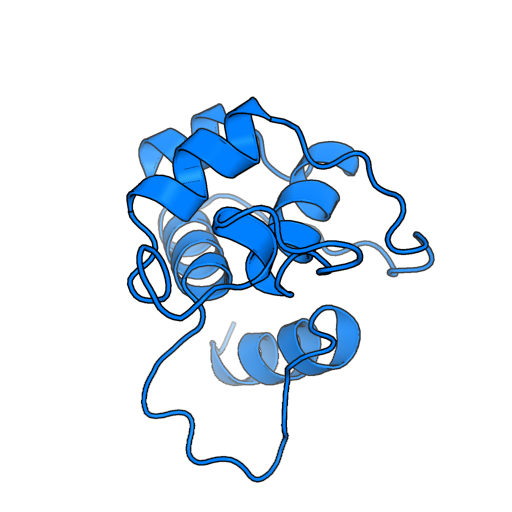.013 1.00 80.19 79 PHE A C 1
ATOM 653 O O . PHE A 1 79 ? 14.564 2.303 -6.213 1.00 80.19 79 PHE A O 1
ATOM 660 N N . VAL A 1 80 ? 14.243 1.353 -8.226 1.00 77.81 80 VAL A N 1
ATOM 661 C CA . VAL A 1 80 ? 15.611 1.608 -8.714 1.00 77.81 80 VAL A CA 1
ATOM 662 C C . VAL A 1 80 ? 15.838 3.065 -9.149 1.00 77.81 80 VAL A C 1
ATOM 664 O O . VAL A 1 80 ? 16.891 3.385 -9.696 1.00 77.81 80 VAL A O 1
ATOM 667 N N . LYS A 1 81 ? 14.867 3.958 -8.898 1.00 74.75 81 LYS A N 1
ATOM 668 C CA . LYS A 1 81 ? 14.926 5.400 -9.185 1.00 74.75 81 LYS A CA 1
ATOM 669 C C . LYS A 1 81 ? 15.274 5.718 -10.645 1.00 74.75 81 LYS A C 1
ATOM 671 O O . LYS A 1 81 ? 15.996 6.682 -10.912 1.00 74.75 81 LYS A O 1
ATOM 676 N N . LYS A 1 82 ? 14.760 4.938 -11.606 1.00 69.25 82 LYS A N 1
ATOM 677 C CA . LYS A 1 82 ? 14.825 5.351 -13.016 1.00 69.25 82 LYS A CA 1
ATOM 678 C C . LYS A 1 82 ? 14.026 6.640 -13.195 1.00 69.25 82 LYS A C 1
ATOM 680 O O . LYS A 1 82 ? 12.996 6.847 -12.554 1.00 69.25 82 LYS A O 1
ATOM 685 N N . THR A 1 83 ? 14.527 7.519 -14.053 1.00 66.69 83 THR A N 1
ATOM 686 C CA . THR A 1 83 ? 13.937 8.836 -14.304 1.00 66.69 83 THR A CA 1
ATOM 687 C C . THR A 1 83 ? 12.476 8.688 -14.746 1.00 66.69 83 THR A C 1
ATOM 689 O O . THR A 1 83 ? 12.166 7.816 -15.554 1.00 66.69 83 THR A O 1
ATOM 692 N N . ASP A 1 84 ? 11.584 9.507 -14.183 1.00 72.12 84 ASP A N 1
ATOM 693 C CA . ASP A 1 84 ? 10.138 9.556 -14.474 1.00 72.12 84 ASP A CA 1
ATOM 694 C C . ASP A 1 84 ? 9.311 8.297 -14.145 1.00 72.12 84 ASP A C 1
ATOM 696 O O . ASP A 1 84 ? 8.117 8.233 -14.462 1.00 72.12 84 ASP A O 1
ATOM 700 N N . ALA A 1 85 ? 9.896 7.301 -13.474 1.00 75.00 85 ALA A N 1
ATOM 701 C CA . ALA A 1 85 ? 9.148 6.133 -13.032 1.00 75.00 85 ALA A CA 1
ATOM 702 C C . ALA A 1 85 ? 8.105 6.529 -11.973 1.00 75.00 85 ALA A C 1
ATOM 704 O O . ALA A 1 85 ? 8.412 7.178 -10.974 1.00 75.00 85 ALA A O 1
ATOM 705 N N . LYS A 1 86 ? 6.850 6.126 -12.193 1.00 77.69 86 LYS A N 1
ATOM 706 C CA . LYS A 1 86 ? 5.734 6.401 -11.279 1.00 77.69 86 LYS A CA 1
ATOM 707 C C . LYS A 1 86 ? 5.589 5.295 -10.235 1.00 77.69 86 LYS A C 1
ATOM 709 O O . LYS A 1 86 ? 5.828 4.131 -10.573 1.00 77.69 86 LYS A O 1
ATOM 714 N N . PRO A 1 87 ? 5.124 5.620 -9.015 1.00 82.56 87 PRO A N 1
ATOM 715 C CA . PRO A 1 87 ? 4.826 4.610 -8.005 1.00 82.56 87 PRO A CA 1
ATOM 716 C C . PRO A 1 87 ? 3.840 3.569 -8.536 1.00 82.56 87 PRO A C 1
ATOM 718 O O . PRO A 1 87 ? 2.979 3.869 -9.367 1.00 82.56 87 PRO A O 1
ATOM 721 N N . CYS A 1 88 ? 3.970 2.327 -8.064 1.00 81.44 88 CYS A N 1
ATOM 722 C CA . CYS A 1 88 ? 3.020 1.274 -8.405 1.00 81.44 88 CYS A CA 1
ATOM 723 C C . CYS A 1 88 ? 1.648 1.551 -7.772 1.00 81.44 88 CYS A C 1
ATOM 725 O O . CYS A 1 88 ? 1.549 2.250 -6.765 1.00 81.44 88 CYS A O 1
ATOM 727 N N . GLY A 1 89 ? 0.587 0.951 -8.321 1.00 79.25 89 GLY A N 1
ATOM 728 C CA . GLY A 1 89 ? -0.770 1.149 -7.800 1.00 79.25 89 GLY A CA 1
ATOM 729 C C . GLY A 1 89 ? -0.911 0.783 -6.320 1.00 79.25 89 GLY A C 1
ATOM 730 O O . GLY A 1 89 ? -1.616 1.472 -5.595 1.00 79.25 89 GLY A O 1
ATOM 731 N N . GLY A 1 90 ? -0.186 -0.240 -5.852 1.00 84.50 90 GLY A N 1
ATOM 732 C CA . GLY A 1 90 ? -0.163 -0.617 -4.437 1.00 84.50 90 GLY A CA 1
ATOM 733 C C . GLY A 1 90 ? 0.406 0.480 -3.533 1.00 84.50 90 GLY A C 1
ATOM 734 O O . GLY A 1 90 ? -0.204 0.813 -2.524 1.00 84.50 90 GLY A O 1
ATOM 735 N N . LEU A 1 91 ? 1.531 1.091 -3.916 1.00 86.19 91 LEU A N 1
ATOM 736 C CA . LEU A 1 91 ? 2.112 2.221 -3.181 1.00 86.19 91 LEU A CA 1
ATOM 737 C C . LEU A 1 91 ? 1.212 3.452 -3.222 1.00 86.19 91 LEU A C 1
ATOM 739 O O . LEU A 1 91 ? 0.996 4.076 -2.188 1.00 86.19 91 LEU A O 1
ATOM 743 N N . SER A 1 92 ? 0.675 3.792 -4.396 1.00 83.38 92 SER A N 1
ATOM 744 C CA . SER A 1 92 ? -0.242 4.926 -4.544 1.00 83.38 92 SER A CA 1
ATOM 745 C C . SER A 1 92 ? -1.488 4.759 -3.680 1.00 83.38 92 SER A C 1
ATOM 747 O O . SER A 1 92 ? -1.922 5.707 -3.032 1.00 83.38 92 SER A O 1
ATOM 749 N N . LEU A 1 93 ? -2.039 3.548 -3.628 1.00 83.81 93 LEU A N 1
ATOM 750 C CA . LEU A 1 93 ? -3.196 3.233 -2.807 1.00 83.81 93 LEU A CA 1
ATOM 751 C C . LEU A 1 93 ? -2.891 3.327 -1.310 1.00 83.81 93 LEU A C 1
ATOM 753 O O . LEU A 1 93 ? -3.653 3.948 -0.577 1.00 83.81 93 LEU A O 1
ATOM 757 N N . LEU A 1 94 ? -1.787 2.735 -0.851 1.00 88.06 94 LEU A N 1
ATOM 758 C CA . LEU A 1 94 ? -1.398 2.809 0.559 1.00 88.06 94 LEU A CA 1
ATOM 759 C C . LEU A 1 94 ? -1.097 4.252 0.981 1.00 88.06 94 LEU A C 1
ATOM 761 O O . LEU A 1 94 ? -1.555 4.681 2.036 1.00 88.06 94 LEU A O 1
ATOM 765 N N . GLY A 1 95 ? -0.398 5.017 0.137 1.00 87.50 95 GLY A N 1
ATOM 766 C CA . GLY A 1 95 ? -0.144 6.439 0.368 1.00 87.50 95 GLY A CA 1
ATOM 767 C C . GLY A 1 95 ? -1.440 7.239 0.477 1.00 87.50 95 GLY A C 1
ATOM 768 O O . GLY A 1 95 ? -1.603 8.021 1.407 1.00 87.50 95 GLY A O 1
ATOM 769 N N . TYR A 1 96 ? -2.400 6.971 -0.409 1.00 84.12 96 TYR A N 1
ATOM 770 C CA . TYR A 1 96 ? -3.730 7.566 -0.336 1.00 84.12 96 TYR A CA 1
ATOM 771 C C . TYR A 1 96 ? -4.469 7.229 0.964 1.00 84.12 96 TYR A C 1
ATOM 773 O O . TYR A 1 96 ? -5.044 8.120 1.576 1.00 84.12 96 TYR A O 1
ATOM 781 N N . LEU A 1 97 ? -4.455 5.966 1.399 1.00 86.31 97 LEU A N 1
ATOM 782 C CA . LEU A 1 97 ? -5.145 5.549 2.624 1.00 86.31 97 LEU A CA 1
ATOM 783 C C . LEU A 1 97 ? -4.514 6.147 3.889 1.00 86.31 97 LEU A C 1
ATOM 785 O O . LEU A 1 97 ? -5.222 6.392 4.869 1.00 86.31 97 LEU A O 1
ATOM 789 N N . ILE A 1 98 ? -3.202 6.389 3.868 1.00 88.56 98 ILE A N 1
ATOM 790 C CA . ILE A 1 98 ? -2.501 7.115 4.931 1.00 88.56 98 ILE A CA 1
ATOM 791 C C . ILE A 1 98 ? -2.904 8.589 4.920 1.00 88.56 98 ILE A C 1
ATOM 793 O O . ILE A 1 98 ? -3.316 9.119 5.950 1.00 88.56 98 ILE A O 1
ATOM 797 N N . ASP A 1 99 ? -2.856 9.237 3.757 1.00 86.00 99 ASP A N 1
ATOM 798 C CA . ASP A 1 99 ? -3.232 10.646 3.595 1.00 86.00 99 ASP A CA 1
ATOM 799 C C . ASP A 1 99 ? -4.706 10.896 3.970 1.00 86.00 99 ASP A C 1
ATO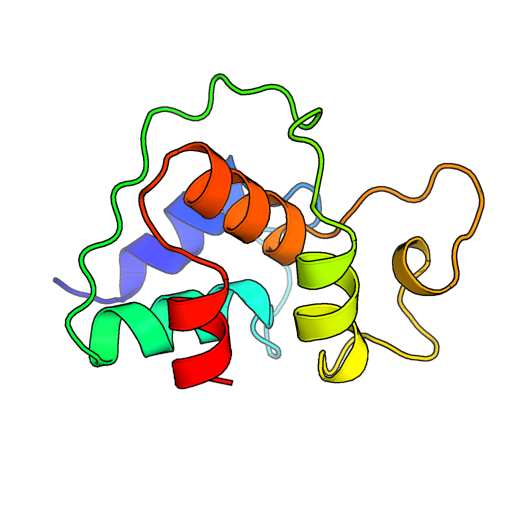M 801 O O . ASP A 1 99 ? -5.052 11.859 4.660 1.00 86.00 99 ASP A O 1
ATOM 805 N N . SER A 1 100 ? -5.596 9.954 3.645 1.00 83.31 100 SER A N 1
ATOM 806 C CA . SER A 1 100 ? -7.008 9.994 4.039 1.00 83.31 100 SER A CA 1
ATOM 807 C C . SER A 1 100 ? -7.263 9.627 5.504 1.00 83.31 100 SER A C 1
ATOM 809 O O . SER A 1 100 ? -8.430 9.617 5.915 1.00 83.31 100 SER A O 1
ATOM 811 N N . HIS A 1 101 ? -6.209 9.344 6.282 1.00 86.88 101 HIS A N 1
ATOM 812 C CA . HIS A 1 101 ? -6.246 8.919 7.686 1.00 86.88 101 HIS A CA 1
ATOM 813 C C . HIS A 1 101 ? -7.073 7.643 7.913 1.00 86.88 101 HIS A C 1
ATOM 815 O O . HIS A 1 101 ? -7.662 7.446 8.974 1.00 86.88 101 HIS A O 1
ATOM 821 N N . SER A 1 102 ? -7.173 6.789 6.894 1.00 87.50 102 SER A N 1
ATOM 822 C CA . SER A 1 102 ? -7.893 5.514 6.968 1.00 87.50 102 SER A CA 1
ATOM 823 C C . SER A 1 102 ? -7.030 4.400 7.551 1.00 87.50 102 SER A C 1
ATOM 825 O O . SER A 1 102 ? -7.563 3.487 8.169 1.00 87.50 102 SER A O 1
ATOM 827 N N . ILE A 1 103 ? -5.712 4.488 7.368 1.00 90.50 103 ILE A N 1
ATOM 828 C CA . ILE A 1 103 ? -4.702 3.628 7.997 1.00 90.50 103 ILE A CA 1
ATOM 829 C C . ILE A 1 103 ? -3.479 4.481 8.361 1.00 90.50 103 ILE A C 1
ATOM 831 O O . ILE A 1 103 ? -3.344 5.613 7.902 1.00 90.50 103 ILE A O 1
ATOM 835 N N . SER A 1 104 ? -2.558 3.935 9.144 1.00 91.88 104 SER A N 1
ATOM 836 C CA . SER A 1 104 ? -1.256 4.534 9.445 1.00 91.88 104 SER A CA 1
ATOM 837 C C . SER A 1 104 ? -0.100 3.632 9.003 1.00 91.88 104 SER A C 1
ATOM 839 O O . SER A 1 104 ? -0.267 2.430 8.792 1.00 91.88 104 SER A O 1
ATOM 841 N N . ILE A 1 105 ? 1.117 4.186 8.925 1.00 90.62 105 ILE A N 1
ATOM 842 C CA . ILE A 1 105 ? 2.336 3.384 8.702 1.00 90.62 105 ILE A CA 1
ATOM 843 C C . ILE A 1 105 ? 2.505 2.318 9.794 1.00 90.62 105 ILE A C 1
ATOM 845 O O . ILE A 1 105 ? 2.992 1.223 9.516 1.00 90.62 105 ILE A O 1
ATOM 849 N N . LYS A 1 106 ? 2.083 2.606 11.032 1.00 92.31 106 LYS A N 1
ATOM 850 C CA . LYS A 1 106 ? 2.125 1.631 12.125 1.00 92.31 106 LYS A CA 1
ATOM 851 C C . LYS A 1 106 ? 1.231 0.426 11.828 1.00 92.31 106 LYS A C 1
ATOM 853 O O . LYS A 1 106 ? 1.691 -0.700 11.969 1.00 92.31 106 LYS A O 1
ATOM 858 N N . ASP A 1 107 ? 0.009 0.664 11.356 1.00 93.25 107 ASP A N 1
ATOM 859 C CA . ASP A 1 107 ? -0.921 -0.415 11.007 1.00 93.25 107 ASP A CA 1
ATOM 860 C C . ASP A 1 107 ? -0.333 -1.328 9.925 1.00 93.25 107 ASP A C 1
ATOM 862 O O . ASP A 1 107 ? -0.422 -2.550 10.023 1.00 93.25 107 ASP A O 1
ATOM 866 N N . ILE A 1 108 ? 0.335 -0.737 8.926 1.00 92.12 108 ILE A N 1
ATOM 867 C CA . ILE A 1 108 ? 1.049 -1.472 7.873 1.00 92.12 108 ILE A CA 1
ATOM 868 C C . ILE A 1 108 ? 2.177 -2.318 8.472 1.00 92.12 108 ILE A C 1
ATOM 870 O O . ILE A 1 108 ? 2.265 -3.509 8.180 1.00 92.12 108 ILE A O 1
ATOM 874 N N . LYS A 1 109 ? 3.022 -1.734 9.330 1.00 91.94 109 LYS A N 1
ATOM 875 C CA . LYS A 1 109 ? 4.122 -2.455 9.995 1.00 91.94 109 LYS A CA 1
ATOM 876 C C . LYS A 1 109 ? 3.631 -3.628 10.842 1.00 91.94 109 LYS A C 1
ATOM 878 O O . LYS A 1 109 ? 4.334 -4.622 10.964 1.00 91.94 109 LYS A O 1
ATOM 883 N N . ASP A 1 110 ? 2.422 -3.538 11.384 1.00 92.81 110 ASP A N 1
ATOM 884 C CA . ASP A 1 110 ? 1.825 -4.593 12.198 1.00 92.81 110 ASP A CA 1
ATOM 885 C C . ASP A 1 110 ? 1.316 -5.796 11.370 1.00 92.81 110 ASP A C 1
ATOM 887 O O . ASP A 1 110 ? 0.905 -6.800 11.966 1.00 92.81 110 ASP A O 1
ATOM 891 N N . VAL A 1 111 ? 1.282 -5.720 10.032 1.00 90.50 111 VAL A N 1
ATOM 892 C CA . VAL A 1 111 ? 0.776 -6.795 9.150 1.00 90.50 111 VAL A CA 1
ATOM 893 C C . VAL A 1 111 ? 1.766 -7.298 8.102 1.00 90.50 111 VAL A C 1
ATOM 895 O O . VAL A 1 111 ? 1.437 -8.241 7.376 1.00 90.50 111 VAL A O 1
ATOM 898 N N . ILE A 1 112 ? 2.937 -6.682 7.977 1.00 87.81 112 ILE A N 1
ATOM 899 C CA . ILE A 1 112 ? 3.977 -7.103 7.029 1.00 87.81 112 ILE A CA 1
ATOM 900 C C . ILE A 1 112 ? 4.919 -8.139 7.628 1.00 87.81 112 ILE A C 1
ATOM 902 O O . ILE A 1 112 ? 5.288 -8.011 8.815 1.00 87.81 112 ILE A O 1
#

Sequence (112 aa):
MKAIDLDKTICLRYCHYYKPNKNEELECFGFTIIERLINKGIEIYFKDFQHKADSIIDEELIQTICAICPFSQEDCDFFVKKTDAKPCGGLSLLGYLIDSHSISIKDIKDVI

Foldseek 3Di:
DDPVVVQCVLCVQQFPPDDPPDPCPDDFQLVVLVVQLVVVVQDQDDDDPPDDLPLPQDPLLCCLDQVPTPCHDPNQCVNVVPPPRGDGSSSSVVSVSCVVVSDHPVSSVVRD

Secondary structure (DSSP, 8-state):
--GGGHHHHHHHHH-TT--TTS---S--HHHHHHHHHHHTT---------S-TT----HHHHHHHHTT-TT-SSS-TTTTT-TTPPPPHHHHHHHHHHHTTSS-HHHHHTT-

Radius of gyration: 13.48 Å; Cα contacts (8 Å, |Δi|>4): 94; chains: 1; bounding box: 34×29×31 Å